Protein AF-A0A3R7W1X9-F1 (afdb_monomer)

Mean predicted aligned error: 13.63 Å

Solvent-accessible surface area (backbone atoms only — not comparable to full-atom values): 4236 Å² total; per-residue (Å²): 128,96,69,91,43,75,62,52,72,52,33,48,94,81,49,21,67,59,57,52,47,55,51,48,51,50,51,53,54,54,47,50,64,52,50,50,56,58,56,49,52,60,57,52,56,57,56,54,53,52,53,54,54,55,50,51,56,52,50,53,53,50,53,53,54,61,73,67,50,80,91,123

Foldseek 3Di:
DVDPDVVCVCCVVNCNVVVVVVVVVVVVVVVVVVVVVVVVVVVVVVVVVVVVVVVVVVVVVVVVVVVPPDDD

pLDDT: mean 74.55, std 12.4, range [50.47, 95.81]

Secondary structure (DSSP, 8-state):
---SSHHHHHHGGGTHHHHHHHHHHHHHHHHHHHHHHHHHHHHHHHHHHHHHHHHHHHHHHHHHHHHSS---

Radius of gyration: 29.84 Å; Cα contacts (8 Å, |Δi|>4): 9; chains: 1; bounding box: 57×29×79 Å

Structure (mmCIF, N/CA/C/O backbone):
data_AF-A0A3R7W1X9-F1
#
_entry.id   AF-A0A3R7W1X9-F1
#
loop_
_atom_site.group_PDB
_atom_site.id
_atom_site.type_symbol
_atom_site.label_atom_id
_atom_site.label_alt_id
_atom_site.label_comp_id
_atom_site.label_asym_id
_atom_site.label_entity_id
_atom_site.label_seq_id
_atom_site.pdbx_PDB_ins_code
_atom_site.Cartn_x
_atom_site.Cartn_y
_atom_site.Cartn_z
_atom_site.occupancy
_atom_site.B_iso_or_equiv
_atom_site.auth_seq_id
_atom_site.auth_comp_id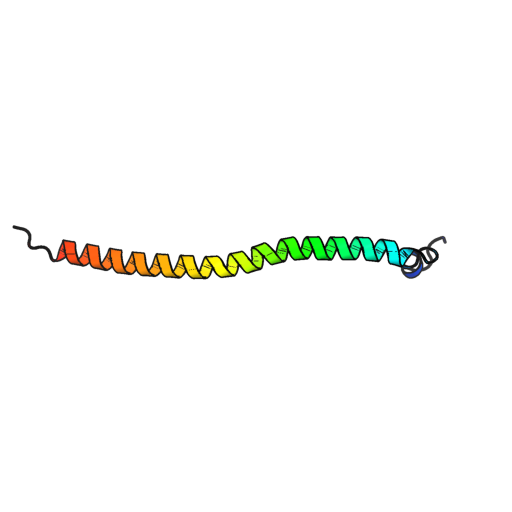
_atom_sit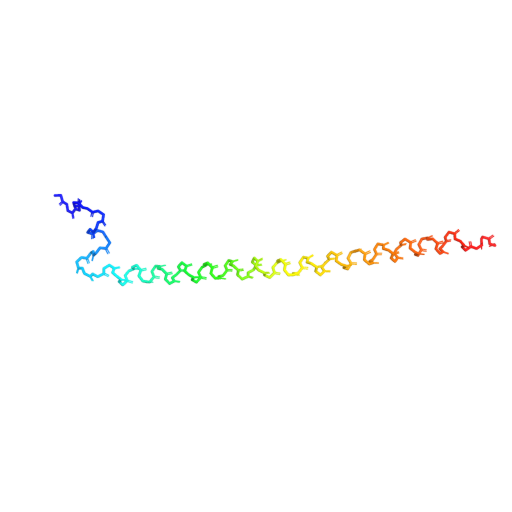e.auth_asym_id
_atom_site.auth_atom_id
_atom_site.pdbx_PDB_model_num
ATOM 1 N N . MET A 1 1 ? 21.636 17.672 -23.441 1.00 50.47 1 MET A N 1
ATOM 2 C CA . MET A 1 1 ? 20.429 17.471 -22.615 1.00 50.47 1 MET A CA 1
ATOM 3 C C . MET A 1 1 ? 20.110 15.985 -22.659 1.00 50.47 1 MET A C 1
ATOM 5 O O . MET A 1 1 ? 19.773 15.500 -23.723 1.00 50.47 1 MET A O 1
ATOM 9 N N . TYR A 1 2 ? 20.384 15.231 -21.588 1.00 52.41 2 TYR A N 1
ATOM 10 C CA . TYR A 1 2 ? 20.405 13.752 -21.637 1.00 52.41 2 TYR A CA 1
ATOM 11 C C . TYR A 1 2 ? 19.036 13.101 -21.351 1.00 52.41 2 TYR A C 1
ATOM 13 O O . TYR A 1 2 ? 18.889 11.893 -21.480 1.00 52.41 2 TYR A O 1
ATOM 21 N N . PHE A 1 3 ? 18.034 13.909 -20.995 1.00 51.22 3 PHE A N 1
ATOM 22 C CA . PHE A 1 3 ? 16.651 13.491 -20.780 1.00 51.22 3 PHE A CA 1
ATOM 23 C C . PHE A 1 3 ? 15.740 14.624 -21.264 1.00 51.22 3 PHE A C 1
ATOM 25 O O . PHE A 1 3 ? 15.462 15.561 -20.523 1.00 51.22 3 PHE A O 1
ATOM 32 N N . GLU A 1 4 ? 15.340 14.588 -22.533 1.00 56.59 4 GLU A N 1
ATOM 33 C CA . GLU A 1 4 ? 14.446 15.597 -23.135 1.00 56.59 4 GLU A CA 1
ATOM 34 C C . GLU A 1 4 ? 12.973 15.358 -22.755 1.00 56.59 4 GLU A C 1
ATOM 36 O O . GLU A 1 4 ? 12.118 16.210 -22.974 1.00 56.59 4 GLU A O 1
ATOM 41 N N . SER A 1 5 ? 12.646 14.198 -22.172 1.00 64.50 5 SER A N 1
ATOM 42 C CA . SER A 1 5 ? 11.268 13.838 -21.841 1.00 64.50 5 SER A CA 1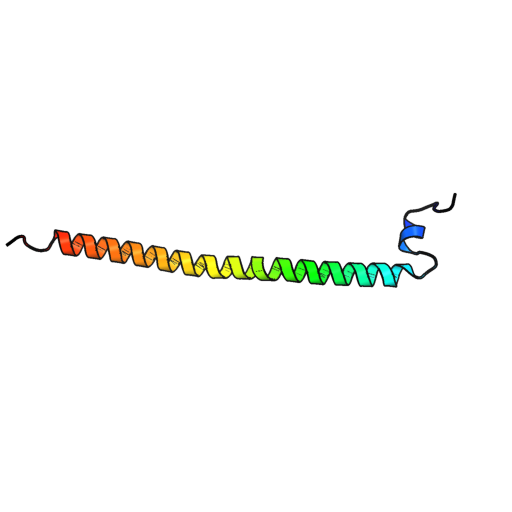
ATOM 43 C C . SER A 1 5 ? 11.191 12.776 -20.744 1.00 64.50 5 SER A C 1
ATOM 45 O O . SER A 1 5 ? 11.995 11.841 -20.706 1.00 64.50 5 SER A O 1
ATOM 47 N N . ILE A 1 6 ? 10.152 12.859 -19.902 1.00 64.62 6 ILE A N 1
ATOM 48 C CA . ILE A 1 6 ? 9.749 11.813 -18.940 1.00 64.62 6 ILE A CA 1
ATOM 49 C C . ILE A 1 6 ? 9.606 10.440 -19.630 1.00 64.62 6 ILE A C 1
ATOM 51 O O . ILE A 1 6 ? 9.814 9.394 -19.019 1.00 64.62 6 ILE A O 1
ATOM 55 N N . GLN A 1 7 ? 9.350 10.431 -20.938 1.00 64.50 7 GLN A N 1
ATOM 56 C CA . GLN A 1 7 ? 9.264 9.228 -21.754 1.00 64.50 7 GLN A CA 1
ATOM 57 C C . GLN A 1 7 ? 10.602 8.482 -21.896 1.00 64.50 7 GLN A C 1
ATOM 59 O O . GLN A 1 7 ? 10.595 7.257 -21.930 1.00 64.50 7 GLN A O 1
ATOM 64 N N . GLN A 1 8 ? 11.754 9.166 -21.895 1.00 65.25 8 GLN A N 1
ATOM 65 C CA . GLN A 1 8 ? 13.070 8.504 -21.884 1.00 65.25 8 GLN A CA 1
ATOM 66 C C . GLN A 1 8 ? 13.392 7.877 -20.521 1.00 65.25 8 GLN A C 1
ATOM 68 O O . GLN A 1 8 ? 14.053 6.842 -20.471 1.00 65.25 8 GLN A O 1
ATOM 73 N N . LEU A 1 9 ? 12.868 8.443 -19.428 1.00 64.44 9 LEU A N 1
ATOM 74 C CA . LEU A 1 9 ? 12.939 7.836 -18.094 1.00 64.44 9 LEU A CA 1
ATOM 75 C C . LEU A 1 9 ? 12.100 6.555 -18.002 1.00 64.44 9 LEU A C 1
ATOM 77 O O . LEU A 1 9 ? 12.516 5.587 -17.375 1.00 64.44 9 LEU A O 1
ATOM 81 N N . ILE A 1 10 ? 10.921 6.541 -18.630 1.00 67.00 10 ILE A N 1
ATOM 82 C CA . ILE A 1 10 ? 10.016 5.383 -18.608 1.00 67.00 10 ILE A CA 1
ATOM 83 C C . ILE A 1 10 ? 10.445 4.307 -19.598 1.00 67.00 10 ILE A C 1
ATOM 85 O O . ILE A 1 10 ? 10.230 3.132 -19.327 1.00 67.00 10 ILE A O 1
ATOM 89 N N . VAL A 1 11 ? 11.024 4.684 -20.738 1.00 67.31 11 VAL A N 1
ATOM 90 C CA . VAL A 1 11 ? 11.364 3.732 -21.797 1.00 67.31 11 VAL A CA 1
ATOM 91 C C . VAL A 1 11 ? 12.812 3.258 -21.694 1.00 67.31 11 VAL A C 1
ATOM 93 O O . VAL A 1 11 ? 13.043 2.148 -22.153 1.00 67.31 11 VAL A O 1
ATOM 96 N N . MET A 1 12 ? 13.732 4.004 -21.046 1.00 62.66 12 MET A N 1
ATOM 97 C CA . MET A 1 12 ? 15.166 3.682 -20.848 1.00 62.66 12 MET A CA 1
ATOM 98 C C . MET A 1 12 ? 15.677 2.668 -21.882 1.00 62.66 12 MET A C 1
ATOM 100 O O . MET A 1 12 ? 15.846 1.484 -21.594 1.00 62.66 12 MET A O 1
ATOM 104 N N . ASP A 1 13 ? 15.789 3.129 -23.127 1.00 64.00 13 ASP A N 1
ATOM 105 C CA . ASP A 1 13 ? 16.335 2.350 -24.245 1.00 64.00 13 ASP A CA 1
ATOM 106 C C . ASP A 1 13 ? 15.664 0.969 -24.471 1.00 64.00 13 ASP A C 1
ATOM 108 O O . ASP A 1 13 ? 16.302 -0.040 -24.759 1.00 64.00 13 ASP A O 1
ATOM 112 N N . GLY A 1 14 ? 14.345 0.893 -24.265 1.00 68.12 14 GLY A N 1
ATOM 113 C CA . GLY A 1 14 ? 13.517 -0.303 -24.469 1.00 68.12 14 GLY A CA 1
ATOM 114 C C . GLY A 1 14 ? 13.363 -1.218 -23.248 1.00 68.12 14 GLY A C 1
ATOM 115 O O . GLY A 1 14 ? 12.606 -2.185 -23.307 1.00 68.12 14 GLY A O 1
ATOM 116 N N . HIS A 1 15 ? 14.025 -0.918 -22.127 1.00 71.25 15 HIS A N 1
ATOM 117 C CA . HIS A 1 15 ? 14.083 -1.810 -20.960 1.00 71.25 15 HIS A CA 1
ATOM 118 C C . HIS A 1 15 ? 13.200 -1.364 -19.792 1.00 71.25 15 HIS A C 1
ATOM 120 O O . HIS A 1 15 ? 13.022 -2.104 -18.821 1.00 71.25 15 HIS A O 1
ATOM 126 N N . GLY A 1 16 ? 12.602 -0.176 -19.870 1.00 73.81 16 GLY A N 1
ATOM 127 C CA . GLY A 1 16 ? 11.809 0.349 -18.764 1.00 73.81 16 GLY A CA 1
ATOM 128 C C . GLY A 1 16 ? 10.569 -0.487 -18.423 1.00 73.81 16 GLY A C 1
ATOM 129 O O . GLY A 1 16 ? 10.165 -0.521 -17.261 1.00 73.81 16 GLY A O 1
ATOM 130 N N . ILE A 1 17 ? 10.033 -1.267 -19.372 1.00 79.69 17 ILE A N 1
ATOM 131 C CA . ILE A 1 17 ? 8.916 -2.193 -19.120 1.00 79.69 17 ILE A CA 1
ATOM 132 C C . ILE A 1 17 ? 9.237 -3.197 -18.000 1.00 79.69 17 ILE A C 1
ATOM 134 O O . ILE A 1 17 ? 8.367 -3.501 -17.187 1.00 79.69 17 ILE A O 1
ATOM 138 N N . TYR A 1 18 ? 10.487 -3.664 -17.897 1.00 82.19 18 TYR A N 1
ATOM 139 C CA . TYR A 1 18 ? 10.903 -4.632 -16.879 1.00 82.19 18 TYR A CA 1
ATOM 140 C C . TYR A 1 18 ? 10.980 -3.993 -15.489 1.00 82.19 18 TYR A C 1
ATOM 142 O O .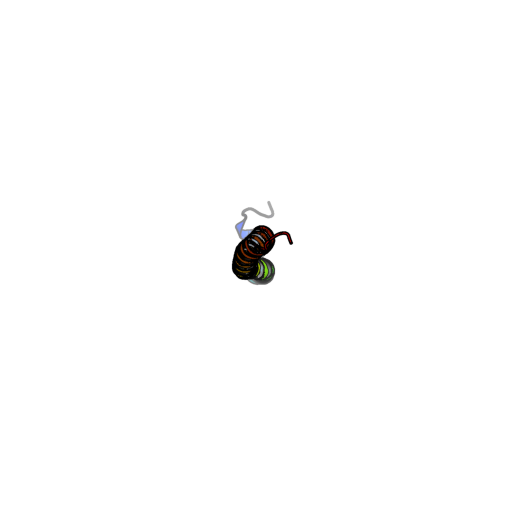 TYR A 1 18 ? 10.494 -4.568 -14.514 1.00 82.19 18 TYR A O 1
ATOM 150 N N . VAL A 1 19 ? 11.523 -2.775 -15.408 1.00 82.81 19 VAL A N 1
ATOM 151 C CA . VAL A 1 19 ? 11.645 -2.012 -14.156 1.00 82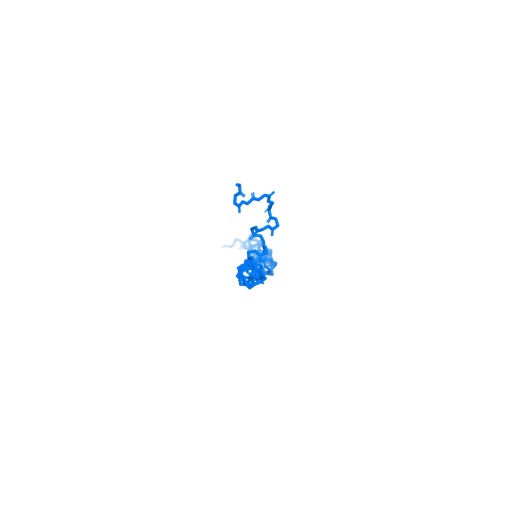.81 19 VAL A CA 1
ATOM 152 C C . VAL A 1 19 ? 10.263 -1.662 -13.615 1.00 82.81 19 VAL A C 1
ATOM 154 O O . VAL A 1 19 ? 9.955 -1.947 -12.457 1.00 82.81 19 VAL A O 1
ATOM 157 N N . TRP A 1 20 ? 9.394 -1.120 -14.470 1.00 85.62 20 TRP A N 1
ATOM 158 C CA . TRP A 1 20 ? 8.027 -0.778 -14.089 1.00 85.62 20 TRP A CA 1
ATOM 159 C C . TRP A 1 20 ? 7.190 -2.011 -13.760 1.00 85.62 20 TRP A C 1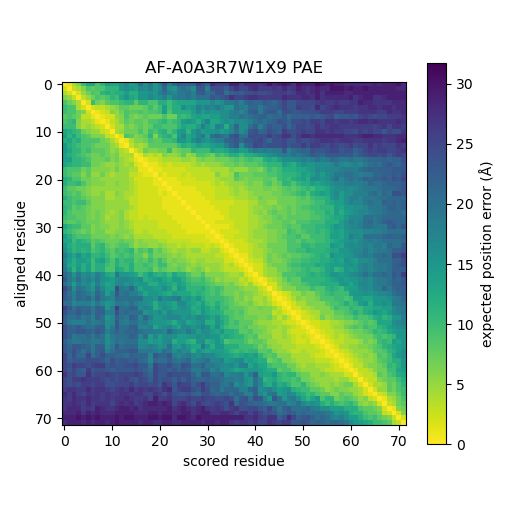
ATOM 161 O O . TRP A 1 20 ? 6.368 -1.937 -12.849 1.00 85.62 20 TRP A O 1
ATOM 171 N N . SER A 1 21 ? 7.423 -3.154 -14.414 1.00 88.12 21 SER A N 1
ATOM 172 C CA . SER A 1 21 ? 6.750 -4.413 -14.067 1.00 88.12 21 SER A CA 1
ATOM 173 C C . SER A 1 21 ? 7.143 -4.894 -12.671 1.00 88.12 21 SER A C 1
ATOM 175 O O . SER A 1 21 ? 6.266 -5.164 -11.854 1.00 88.12 21 SER A O 1
ATOM 177 N N . ALA A 1 22 ? 8.439 -4.932 -12.348 1.00 89.00 22 ALA A N 1
ATOM 178 C CA . ALA A 1 22 ? 8.910 -5.308 -11.014 1.00 89.00 22 ALA A CA 1
ATOM 179 C C . ALA A 1 22 ? 8.397 -4.345 -9.925 1.00 89.00 22 ALA A C 1
ATOM 181 O O . ALA A 1 22 ? 7.940 -4.778 -8.860 1.00 89.00 22 ALA A O 1
ATOM 182 N N . PHE A 1 23 ? 8.401 -3.039 -10.210 1.00 90.75 23 PHE A N 1
ATOM 183 C CA . PHE A 1 23 ? 7.879 -2.018 -9.301 1.00 90.75 23 PHE A CA 1
ATOM 184 C C . PHE A 1 23 ? 6.364 -2.159 -9.097 1.00 90.75 23 PHE A C 1
ATOM 186 O O . PHE A 1 23 ? 5.881 -2.139 -7.967 1.00 90.75 23 PHE A O 1
ATOM 193 N N . SER A 1 24 ? 5.619 -2.400 -10.178 1.00 92.19 24 SER A N 1
ATOM 194 C CA . SER A 1 24 ? 4.168 -2.615 -10.142 1.00 92.19 24 SER A CA 1
ATOM 195 C C . SER A 1 24 ? 3.803 -3.870 -9.359 1.00 92.19 24 SER A C 1
ATOM 197 O O . SER A 1 24 ? 2.906 -3.820 -8.523 1.00 92.19 24 SER A O 1
ATOM 199 N N . ILE A 1 25 ? 4.522 -4.980 -9.556 1.00 94.06 25 ILE A N 1
ATOM 200 C CA . ILE A 1 25 ? 4.317 -6.215 -8.784 1.00 94.06 25 ILE A CA 1
ATOM 201 C C . ILE A 1 25 ? 4.539 -5.947 -7.293 1.00 94.06 25 ILE A C 1
ATOM 203 O O . ILE A 1 25 ? 3.715 -6.337 -6.469 1.00 94.06 25 ILE A O 1
ATOM 207 N N . THR A 1 26 ? 5.606 -5.227 -6.944 1.00 94.44 26 THR A N 1
ATOM 208 C CA . THR A 1 26 ? 5.896 -4.861 -5.550 1.00 94.44 26 THR A CA 1
ATOM 209 C C . THR A 1 26 ? 4.773 -4.016 -4.946 1.00 94.44 26 THR A C 1
ATOM 211 O O . THR A 1 26 ? 4.300 -4.320 -3.852 1.00 94.44 26 THR A O 1
ATOM 214 N N . ILE A 1 27 ? 4.288 -3.005 -5.675 1.00 95.50 27 ILE A N 1
ATOM 215 C CA . ILE A 1 27 ? 3.151 -2.179 -5.249 1.00 95.50 27 ILE A CA 1
ATOM 216 C C . ILE A 1 27 ? 1.903 -3.042 -5.048 1.00 95.50 27 ILE A C 1
ATOM 218 O O . ILE A 1 27 ? 1.235 -2.910 -4.027 1.00 95.50 27 ILE A O 1
ATOM 222 N N . VAL A 1 28 ? 1.594 -3.949 -5.977 1.00 95.81 28 VAL A N 1
ATOM 223 C CA . VAL A 1 28 ? 0.429 -4.842 -5.883 1.00 95.81 28 VAL A CA 1
ATOM 224 C C . VAL A 1 28 ? 0.523 -5.745 -4.655 1.00 95.81 28 VAL A C 1
ATOM 226 O O . VAL A 1 28 ? -0.456 -5.879 -3.922 1.00 95.81 28 VAL A O 1
ATOM 229 N N . VAL A 1 29 ? 1.693 -6.328 -4.387 1.00 95.06 29 VAL A N 1
ATOM 230 C CA . VAL A 1 29 ? 1.922 -7.164 -3.199 1.00 95.06 29 VAL A CA 1
ATOM 231 C C . VAL A 1 29 ? 1.756 -6.346 -1.919 1.00 95.06 29 VAL A C 1
ATOM 233 O O . VAL A 1 29 ? 1.058 -6.773 -0.998 1.00 95.06 29 VAL A O 1
ATOM 236 N N . MET A 1 30 ? 2.347 -5.152 -1.871 1.00 95.06 30 MET A N 1
ATOM 237 C CA . MET A 1 30 ? 2.273 -4.256 -0.719 1.00 95.06 30 MET A CA 1
ATOM 238 C C . MET A 1 30 ? 0.832 -3.802 -0.452 1.00 95.06 30 MET A C 1
ATOM 240 O O . MET A 1 30 ? 0.359 -3.863 0.681 1.00 95.06 30 MET A O 1
ATOM 244 N N . LEU A 1 31 ? 0.097 -3.438 -1.504 1.00 95.06 31 LEU A N 1
ATOM 245 C CA . LEU A 1 31 ? -1.328 -3.134 -1.428 1.00 95.06 31 LEU A CA 1
ATOM 246 C C . LEU A 1 31 ? -2.131 -4.347 -0.950 1.00 95.06 31 LEU A C 1
ATOM 248 O O . LEU A 1 31 ? -2.950 -4.206 -0.047 1.00 95.06 31 LEU A O 1
ATOM 252 N N . GLY A 1 32 ? -1.877 -5.545 -1.481 1.00 93.94 32 GLY A N 1
ATOM 253 C CA . GLY A 1 32 ? -2.543 -6.776 -1.047 1.00 93.94 32 GLY A CA 1
ATOM 254 C C . GLY A 1 32 ? -2.357 -7.059 0.448 1.00 93.94 32 GLY A C 1
ATOM 255 O O . GLY A 1 32 ? -3.311 -7.427 1.137 1.00 93.94 32 GLY A O 1
ATOM 256 N N . LEU A 1 33 ? -1.157 -6.804 0.972 1.00 89.75 33 LEU A N 1
ATOM 257 C CA . LEU A 1 33 ? -0.831 -6.902 2.398 1.00 89.75 33 LEU A CA 1
ATOM 258 C C . LEU A 1 33 ? -1.552 -5.869 3.267 1.00 89.75 33 LEU A C 1
ATOM 260 O O . LEU A 1 33 ? -1.797 -6.157 4.432 1.00 89.75 33 LEU A O 1
ATOM 264 N N . ILE A 1 34 ? -1.909 -4.705 2.723 1.00 90.88 34 ILE A N 1
ATOM 265 C CA . ILE A 1 34 ? -2.666 -3.657 3.425 1.00 90.88 34 ILE A CA 1
ATOM 266 C C . ILE A 1 34 ? -4.174 -3.924 3.340 1.00 90.88 34 ILE A C 1
ATOM 268 O O . ILE A 1 34 ? -4.896 -3.798 4.329 1.00 90.88 34 ILE A O 1
ATOM 272 N N . PHE A 1 35 ? -4.671 -4.346 2.178 1.00 90.94 35 PHE A N 1
ATOM 273 C CA . PHE A 1 35 ? -6.089 -4.636 1.980 1.00 90.94 35 PHE A CA 1
ATOM 274 C C . PHE A 1 35 ? -6.552 -5.855 2.781 1.00 90.94 35 PHE A C 1
ATOM 276 O O . PHE A 1 35 ? -7.662 -5.842 3.313 1.00 90.94 35 PHE A O 1
ATOM 283 N N . LYS A 1 36 ? -5.705 -6.880 2.933 1.00 81.62 36 LYS A N 1
ATOM 284 C CA . LYS A 1 36 ? -6.018 -8.086 3.714 1.00 81.62 36 LYS A CA 1
ATOM 285 C C . LYS A 1 36 ? -6.420 -7.786 5.176 1.00 81.62 36 LYS A C 1
ATOM 287 O O . LYS A 1 36 ? -7.522 -8.183 5.556 1.00 81.62 36 LYS A O 1
ATOM 292 N N . PRO A 1 37 ? -5.622 -7.075 5.997 1.00 78.94 37 PRO A N 1
ATOM 293 C CA . PRO A 1 37 ? -6.001 -6.728 7.364 1.00 78.94 37 PRO A CA 1
ATOM 294 C C . PRO A 1 37 ? -7.147 -5.714 7.412 1.00 78.94 37 PRO A C 1
ATOM 296 O O . PRO A 1 37 ? -7.981 -5.808 8.304 1.00 78.94 37 PRO A O 1
ATOM 299 N N . LEU A 1 38 ? -7.258 -4.793 6.446 1.00 80.50 38 LEU A N 1
ATOM 300 C CA . LEU A 1 38 ? -8.388 -3.855 6.382 1.00 80.50 38 LEU A CA 1
ATOM 301 C C . LEU A 1 38 ? -9.727 -4.574 6.170 1.00 80.50 38 LEU A C 1
ATOM 303 O O . LEU A 1 38 ? -10.733 -4.201 6.776 1.00 80.50 38 LEU A O 1
ATOM 307 N N . TYR A 1 39 ? -9.749 -5.603 5.322 1.00 78.12 39 TYR A N 1
ATOM 308 C CA . TYR A 1 39 ? -10.957 -6.383 5.065 1.00 78.12 39 TYR A CA 1
ATOM 309 C C . TYR A 1 39 ? -11.310 -7.284 6.256 1.00 78.12 39 TYR A C 1
ATOM 311 O O . TYR A 1 39 ? -12.471 -7.355 6.654 1.00 78.12 39 TYR A O 1
ATOM 319 N N . GLN A 1 40 ? -10.302 -7.900 6.880 1.00 73.88 40 GLN A N 1
ATOM 320 C CA . GLN A 1 40 ? -10.478 -8.739 8.071 1.00 73.88 40 GLN A CA 1
ATOM 321 C C . GLN A 1 40 ? -10.922 -7.929 9.296 1.00 73.88 40 GLN A C 1
ATOM 323 O O . GLN A 1 40 ? -11.859 -8.322 9.985 1.00 73.88 40 GLN A O 1
ATOM 328 N N . ALA A 1 41 ? -10.341 -6.749 9.528 1.00 71.06 41 ALA A N 1
ATOM 329 C CA . ALA A 1 41 ? -10.722 -5.881 10.642 1.00 71.06 41 ALA A CA 1
ATOM 330 C C . ALA A 1 41 ? -12.208 -5.492 10.589 1.00 71.06 41 ALA A C 1
ATOM 332 O O . ALA A 1 41 ? -12.889 -5.483 11.613 1.00 71.06 41 ALA A O 1
ATOM 333 N N . LYS A 1 42 ? -12.749 -5.228 9.392 1.00 69.81 42 LYS A N 1
ATOM 334 C CA . LYS A 1 42 ? -14.181 -4.928 9.219 1.00 69.81 42 LYS A CA 1
ATOM 335 C C . LYS A 1 42 ? -15.081 -6.113 9.573 1.00 69.81 42 LYS A C 1
ATOM 337 O O . LYS A 1 42 ? -16.196 -5.900 10.047 1.00 69.81 42 LYS A O 1
ATOM 342 N N . GLN A 1 43 ? -14.616 -7.339 9.347 1.00 66.56 43 GLN A N 1
ATOM 343 C CA . GLN A 1 43 ? -15.372 -8.551 9.645 1.00 66.56 43 GLN A CA 1
ATOM 344 C C . GLN A 1 43 ? -15.418 -8.824 11.154 1.00 66.56 43 GLN A C 1
ATOM 346 O O . GLN A 1 43 ? -16.498 -9.060 11.696 1.00 66.56 43 GLN A O 1
ATOM 351 N N . GLU A 1 44 ? -14.288 -8.680 11.848 1.00 68.44 44 GLU A N 1
ATOM 352 C CA . GLU A 1 44 ? -14.204 -8.942 13.291 1.00 68.44 44 GLU A CA 1
ATOM 353 C C . GLU A 1 44 ? -14.933 -7.895 14.143 1.00 68.44 44 GLU A C 1
ATOM 355 O O . GLU A 1 44 ? -15.604 -8.236 15.122 1.00 68.44 44 GLU A O 1
ATOM 360 N N . PHE A 1 45 ? -14.913 -6.622 13.734 1.00 71.38 45 PHE A N 1
ATOM 361 C CA . PHE A 1 45 ? -15.648 -5.561 14.434 1.00 71.38 45 PHE A CA 1
ATOM 362 C C 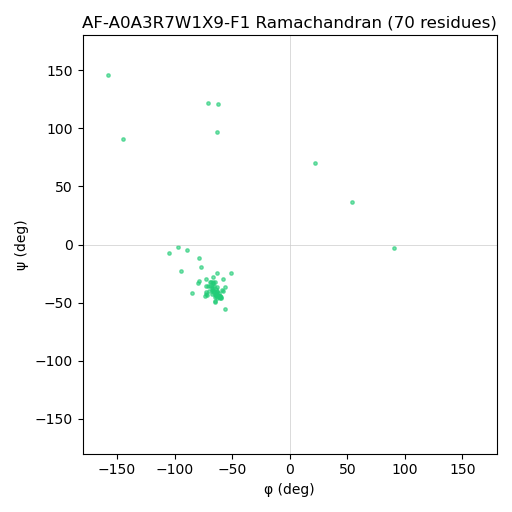. PHE A 1 45 ? -17.156 -5.829 14.529 1.00 71.38 45 PHE A C 1
ATOM 364 O O . PHE A 1 45 ? -17.806 -5.393 15.483 1.00 71.38 45 PHE A O 1
ATOM 371 N N . LYS A 1 46 ? -17.728 -6.548 13.557 1.00 67.56 46 LYS A N 1
ATOM 372 C CA . LYS A 1 46 ? -19.159 -6.870 13.547 1.00 67.56 46 LYS A CA 1
ATOM 373 C C . LYS A 1 46 ? -19.511 -7.930 14.593 1.00 67.56 46 LYS A C 1
ATOM 375 O O . LYS A 1 46 ? -20.564 -7.836 15.220 1.00 67.56 46 LYS A O 1
ATOM 380 N N . ASN A 1 47 ? -18.616 -8.893 14.811 1.00 68.12 47 ASN A N 1
ATOM 381 C CA . ASN A 1 47 ? -18.799 -9.951 15.803 1.00 68.12 47 ASN A CA 1
ATOM 382 C C . ASN A 1 47 ? -18.659 -9.393 17.225 1.00 68.12 47 ASN A C 1
ATOM 384 O O . ASN A 1 47 ? -19.504 -9.652 18.079 1.00 68.12 47 ASN A O 1
ATOM 388 N N . ILE A 1 48 ? -17.654 -8.543 17.460 1.00 75.12 48 ILE A N 1
ATOM 389 C CA . ILE A 1 48 ? -17.394 -7.948 18.779 1.00 75.12 48 ILE A CA 1
ATOM 390 C C . ILE A 1 48 ? -18.590 -7.112 19.264 1.00 75.12 48 ILE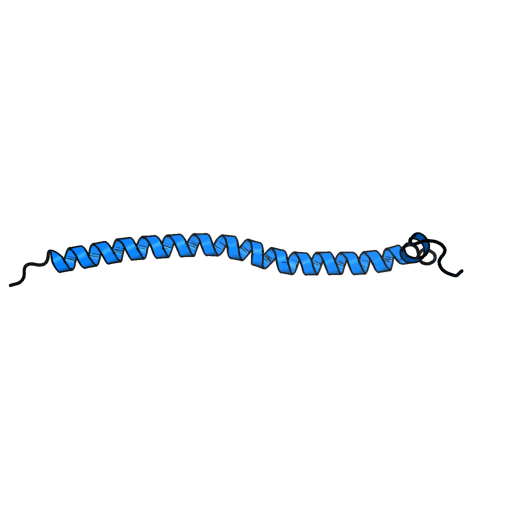 A C 1
ATOM 392 O O . ILE A 1 48 ? -19.019 -7.254 20.408 1.00 75.12 48 ILE A O 1
ATOM 396 N N . GLN A 1 49 ? -19.187 -6.287 18.398 1.00 73.94 49 GLN A N 1
ATOM 397 C CA . GLN A 1 49 ? -20.339 -5.459 18.783 1.00 73.94 49 GLN A CA 1
ATOM 398 C C . GLN A 1 49 ? -21.569 -6.284 19.176 1.00 73.94 49 GLN A C 1
ATOM 400 O O . GLN A 1 49 ? -22.292 -5.917 20.105 1.00 73.94 49 GLN A O 1
ATOM 405 N N . LEU A 1 50 ? -21.799 -7.412 18.499 1.00 76.44 50 LEU A N 1
ATOM 406 C CA . LEU A 1 50 ? -22.904 -8.307 18.826 1.00 76.44 50 LEU A CA 1
ATOM 407 C C . LEU A 1 50 ? -22.720 -8.925 20.220 1.00 76.44 50 LEU A C 1
ATOM 409 O O . LEU A 1 50 ? -23.654 -8.917 21.022 1.00 76.44 50 LEU A O 1
ATOM 413 N N . HIS A 1 51 ? -21.508 -9.391 20.537 1.00 73.94 51 HIS A N 1
ATOM 414 C CA . HIS A 1 51 ? -21.197 -9.959 21.850 1.00 73.94 51 HIS A CA 1
ATOM 415 C C . HIS A 1 51 ? -21.312 -8.928 22.981 1.00 73.94 51 HIS A C 1
ATOM 417 O O . HIS A 1 51 ? -21.902 -9.241 24.015 1.00 73.94 51 HIS A O 1
ATOM 423 N N . ILE A 1 52 ? -20.842 -7.691 22.771 1.00 79.62 52 ILE A N 1
ATOM 424 C CA . ILE A 1 52 ? -20.976 -6.608 23.760 1.00 79.62 52 ILE A CA 1
ATOM 425 C C . ILE A 1 52 ? -22.454 -6.316 24.051 1.00 79.62 52 ILE A C 1
ATOM 427 O O . ILE A 1 52 ? -22.848 -6.203 25.212 1.00 79.62 52 ILE A O 1
ATOM 431 N N . LYS A 1 53 ? -23.302 -6.250 23.016 1.00 77.94 53 LYS A N 1
ATOM 432 C CA . LYS A 1 53 ? -24.735 -5.973 23.186 1.00 77.94 53 LYS A CA 1
ATOM 433 C C . LYS A 1 53 ? -25.445 -7.069 23.985 1.00 77.94 53 LYS A C 1
ATOM 435 O O . LYS A 1 53 ? -26.246 -6.765 24.864 1.00 77.94 53 LYS A O 1
ATOM 440 N N . LEU A 1 54 ? -25.140 -8.337 23.710 1.00 80.31 54 LEU A N 1
ATOM 441 C CA . LEU A 1 54 ? -25.726 -9.470 24.435 1.00 80.31 54 LEU A CA 1
ATOM 442 C C . LEU A 1 54 ? -25.282 -9.504 25.904 1.00 80.31 54 LEU A C 1
ATOM 444 O O . LEU A 1 54 ? -26.098 -9.769 26.785 1.00 80.31 54 LEU A O 1
ATOM 448 N N . GLN A 1 55 ? -24.012 -9.194 26.185 1.00 78.75 55 GLN A N 1
ATOM 449 C CA . GLN A 1 55 ? -23.504 -9.112 27.556 1.00 78.75 55 GLN A CA 1
ATOM 450 C C . GLN A 1 55 ? -24.187 -8.004 28.362 1.00 78.75 55 GLN A C 1
ATOM 452 O O . GLN A 1 55 ? -24.542 -8.238 29.512 1.00 78.75 55 GLN A O 1
ATOM 457 N N . GLN A 1 56 ? -24.431 -6.834 27.764 1.00 79.44 56 GLN A N 1
ATOM 458 C CA . GLN A 1 56 ? -25.138 -5.736 28.434 1.00 79.44 56 GLN A CA 1
ATOM 459 C C . GLN A 1 56 ? -26.583 -6.103 28.790 1.00 79.44 56 GLN A C 1
ATOM 461 O O . GLN A 1 56 ? -27.024 -5.839 29.905 1.00 79.44 56 GLN A O 1
ATOM 466 N N . VAL A 1 57 ? -27.306 -6.755 27.873 1.00 80.94 57 VAL A N 1
ATOM 467 C CA . VAL A 1 57 ? -28.684 -7.208 28.128 1.00 80.94 57 VAL A CA 1
ATOM 468 C C . VAL A 1 57 ? -28.716 -8.253 29.246 1.00 80.94 57 VAL A C 1
ATOM 470 O O . VAL A 1 57 ? -29.543 -8.158 30.149 1.00 80.94 57 VAL A O 1
ATOM 473 N N . ASN A 1 58 ? -27.783 -9.210 29.238 1.00 81.38 58 ASN A N 1
ATOM 474 C CA . ASN A 1 58 ? -27.685 -10.217 30.294 1.00 81.38 58 ASN A CA 1
ATOM 475 C C . ASN A 1 58 ? -27.266 -9.611 31.644 1.00 81.38 58 ASN A C 1
ATOM 477 O O . ASN A 1 58 ? -27.795 -10.020 32.671 1.00 81.38 58 ASN A O 1
ATOM 481 N N . ALA A 1 59 ? -26.366 -8.623 31.663 1.00 79.19 59 ALA A N 1
ATOM 482 C CA . ALA A 1 59 ? -25.961 -7.927 32.886 1.00 79.19 59 ALA A CA 1
ATOM 483 C C . ALA A 1 59 ? -27.112 -7.104 33.493 1.00 79.19 59 ALA A C 1
ATOM 485 O O . ALA A 1 59 ? -27.320 -7.152 34.704 1.00 79.19 59 ALA A O 1
ATOM 486 N N . ALA A 1 60 ? -27.904 -6.420 32.661 1.00 77.38 60 ALA A N 1
ATOM 487 C CA . ALA A 1 60 ? -29.100 -5.704 33.105 1.00 77.38 60 ALA A CA 1
ATOM 488 C C . ALA A 1 60 ? -30.178 -6.666 33.636 1.00 77.38 60 ALA A C 1
ATOM 490 O O . ALA A 1 60 ? -30.788 -6.404 34.670 1.00 77.38 60 ALA A O 1
ATOM 491 N N . ALA A 1 61 ? -30.363 -7.820 32.984 1.00 76.94 61 ALA A N 1
ATOM 492 C CA . ALA A 1 61 ? -31.273 -8.861 33.461 1.00 76.94 61 ALA A CA 1
ATOM 493 C C . ALA A 1 61 ? -30.804 -9.494 34.786 1.00 76.94 61 ALA A C 1
ATOM 495 O O . ALA A 1 61 ? -31.634 -9.813 35.636 1.00 76.94 61 ALA A O 1
ATOM 496 N N . MET A 1 62 ? -29.489 -9.651 34.996 1.00 69.88 62 MET A N 1
ATOM 497 C CA . MET A 1 62 ? -28.938 -10.132 36.270 1.00 69.88 62 MET A CA 1
ATOM 498 C C . MET A 1 62 ? -29.086 -9.099 37.396 1.00 69.88 62 MET A C 1
ATOM 500 O O . MET A 1 62 ? -29.462 -9.482 38.497 1.00 69.88 62 MET A O 1
ATOM 504 N N . GLN A 1 63 ? -28.876 -7.805 37.125 1.00 67.81 63 GLN A N 1
ATOM 505 C CA . GLN A 1 63 ? -29.114 -6.736 38.109 1.00 67.81 63 GLN A CA 1
ATOM 506 C C . GLN A 1 63 ? -30.590 -6.619 38.497 1.00 67.81 63 GLN A C 1
ATOM 508 O O . GLN A 1 63 ? -30.912 -6.416 39.664 1.00 67.81 63 GLN A O 1
ATOM 513 N N . GLN A 1 64 ? -31.496 -6.795 37.536 1.00 67.88 64 GLN A N 1
ATOM 514 C CA . GLN A 1 64 ? -32.927 -6.782 37.815 1.00 67.88 64 GLN A CA 1
ATOM 515 C C . GLN A 1 64 ? -33.364 -8.005 38.635 1.00 67.88 64 GLN A C 1
ATOM 517 O O . GLN A 1 64 ? -34.209 -7.874 39.512 1.00 67.88 64 GLN A O 1
ATOM 522 N N . LYS A 1 65 ? -32.751 -9.174 38.406 1.00 62.94 65 LYS A N 1
ATOM 523 C CA . LYS A 1 65 ? -33.018 -10.396 39.180 1.00 62.94 65 LYS A CA 1
ATOM 524 C C . LYS A 1 65 ? -32.518 -10.316 40.629 1.00 62.94 65 LYS A C 1
ATOM 526 O O . LYS A 1 65 ? -33.137 -10.911 41.502 1.00 62.94 65 LYS A O 1
ATOM 531 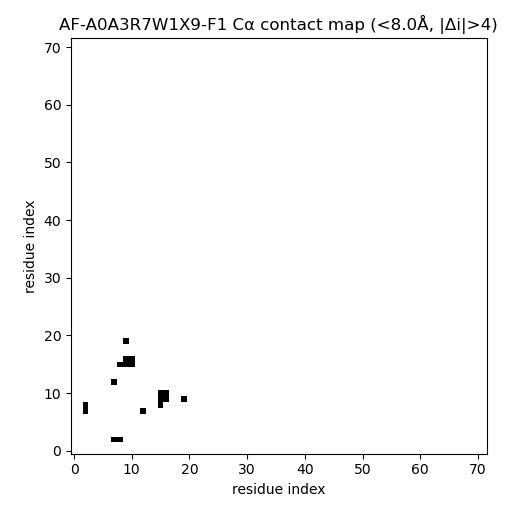N N . ASP A 1 66 ? -31.423 -9.602 40.876 1.00 60.84 66 ASP A N 1
ATOM 532 C CA . ASP A 1 66 ? -30.862 -9.406 42.222 1.00 60.84 66 ASP A CA 1
ATOM 533 C C . ASP A 1 66 ? -31.632 -8.331 43.015 1.00 60.84 66 ASP A C 1
ATOM 535 O O . ASP A 1 66 ? -31.807 -8.445 44.222 1.00 60.84 66 ASP A O 1
ATOM 539 N N . SER A 1 67 ? -32.185 -7.322 42.327 1.00 60.84 67 SER A N 1
ATOM 540 C CA . SER A 1 67 ? -33.044 -6.297 42.943 1.00 60.84 67 SER A CA 1
ATOM 541 C C . SER A 1 67 ? -34.475 -6.770 43.244 1.00 60.84 67 SER A C 1
ATOM 543 O O . SER A 1 67 ? -35.158 -6.120 44.033 1.00 60.84 67 SER A O 1
ATOM 545 N N . ASP A 1 68 ? -34.944 -7.844 42.602 1.00 58.78 68 ASP A N 1
ATOM 546 C CA . ASP A 1 68 ? -36.278 -8.442 42.805 1.00 58.78 68 ASP A CA 1
ATOM 547 C C . ASP A 1 68 ? -36.235 -9.641 43.777 1.00 58.78 68 ASP A C 1
ATOM 549 O O . ASP A 1 68 ? -37.262 -10.236 44.108 1.00 58.78 68 ASP A O 1
ATOM 553 N N . ALA A 1 69 ? -35.042 -10.009 44.264 1.00 54.88 69 ALA A N 1
ATOM 554 C CA . ALA A 1 69 ? -34.891 -11.017 45.302 1.00 54.88 69 ALA A CA 1
ATOM 555 C C . ALA A 1 69 ? -35.400 -10.449 46.643 1.00 54.88 69 ALA A C 1
ATOM 557 O O . ALA A 1 69 ? -34.897 -9.420 47.101 1.00 54.88 69 ALA A O 1
ATOM 558 N N . PRO A 1 70 ? -36.396 -11.082 47.294 1.00 57.12 70 PRO A N 1
ATOM 559 C CA . PRO A 1 70 ? -36.939 -10.580 48.546 1.00 57.12 70 PRO A CA 1
ATOM 560 C C . PRO A 1 70 ? -35.850 -10.568 49.622 1.00 57.12 70 PRO A C 1
ATOM 562 O O . PRO A 1 70 ? -35.281 -11.606 49.956 1.00 57.12 70 PRO A O 1
ATOM 565 N N . HIS A 1 71 ? -35.581 -9.380 50.168 1.00 56.25 71 HIS A N 1
ATOM 566 C CA . HIS A 1 71 ? -34.795 -9.208 51.383 1.00 56.25 71 HIS A CA 1
ATOM 567 C C . HIS A 1 71 ? -35.546 -9.875 52.546 1.00 56.25 71 HIS A C 1
ATOM 569 O O . HIS A 1 71 ? -36.484 -9.297 53.098 1.00 56.25 71 HIS A O 1
ATOM 575 N N . THR A 1 72 ? -35.166 -11.109 52.870 1.00 53.94 72 THR A N 1
ATOM 576 C CA . THR A 1 72 ? -35.512 -11.793 54.126 1.00 53.94 72 THR A CA 1
ATOM 577 C C . THR A 1 72 ? -34.362 -11.706 55.105 1.00 53.94 72 THR A C 1
ATOM 579 O O . THR A 1 72 ? -33.226 -11.993 54.660 1.00 53.94 72 THR A O 1
#

Sequence (72 aa):
MYFESIQQLIVMDGHGIYVWSAFSITIVVMLGLIFKPLYQAKQEFKNIQLHIKLQQVNAAAMQQKDSDAPHT